Protein AF-A0A956T471-F1 (afdb_monomer_lite)

pLDDT: mean 91.9, std 12.22, range [49.78, 98.5]

Radius of gyration: 11.44 Å; chains: 1; bounding box: 21×27×25 Å

Foldseek 3Di:
DVVVVVV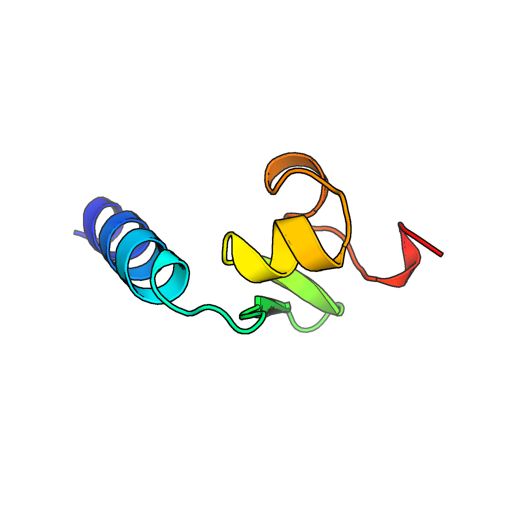VVQVVQQPDLAWDFDADPVQATQDTHPNNCVVLVHDPVVRHRDHPVVSD

Sequence (56 aa):
MKDTLLPLLSDIIDTVADPIFVKDQEHRWILLNEAMCRFMGHPREEMLGKSDFDFV

Structure (mmCIF, N/CA/C/O backbone):
data_AF-A0A956T471-F1
#
_entry.id   AF-A0A956T471-F1
#
loop_
_atom_site.group_PDB
_atom_site.id
_atom_site.type_symbol
_atom_site.label_atom_id
_atom_site.label_alt_id
_atom_site.label_comp_id
_atom_site.label_asym_id
_atom_site.label_entity_id
_atom_site.label_seq_id
_atom_site.pdbx_PDB_ins_code
_atom_site.Cartn_x
_atom_site.Cartn_y
_atom_site.Cartn_z
_atom_site.occupancy
_atom_site.B_iso_or_equiv
_atom_site.auth_seq_id
_atom_site.auth_comp_id
_atom_site.auth_asym_id
_atom_site.auth_atom_id
_atom_site.pdbx_PDB_model_num
ATOM 1 N N . MET A 1 1 ? -12.331 -12.396 16.611 1.00 51.06 1 MET A N 1
ATOM 2 C CA . MET A 1 1 ? -13.212 -12.181 15.426 1.00 51.06 1 MET A CA 1
ATOM 3 C C . MET A 1 1 ? -12.762 -10.976 14.601 1.00 51.06 1 MET A C 1
ATOM 5 O O . MET A 1 1 ? -12.711 -11.096 13.387 1.00 51.06 1 MET A O 1
ATOM 9 N N . LYS A 1 2 ? -12.371 -9.847 15.223 1.00 49.78 2 LYS A N 1
ATOM 10 C CA . LYS A 1 2 ? -11.674 -8.742 14.527 1.00 49.78 2 LYS A CA 1
ATOM 11 C C . LYS A 1 2 ? -10.342 -9.174 13.892 1.00 49.78 2 LYS A C 1
ATOM 13 O O . LYS A 1 2 ? -10.002 -8.694 12.819 1.00 49.78 2 LYS A O 1
ATOM 18 N N . ASP A 1 3 ? -9.656 -10.128 14.514 1.00 57.53 3 ASP A N 1
ATOM 19 C CA . ASP A 1 3 ? -8.288 -10.538 14.155 1.00 57.53 3 ASP A CA 1
ATOM 20 C C . ASP A 1 3 ? -8.194 -11.302 12.822 1.00 57.53 3 ASP A C 1
ATOM 22 O O . ASP A 1 3 ? -7.119 -11.413 12.250 1.00 57.53 3 ASP A O 1
ATOM 26 N N . THR A 1 4 ? -9.319 -11.807 12.299 1.00 60.78 4 THR A N 1
ATOM 27 C CA . THR A 1 4 ? -9.378 -12.588 11.045 1.00 60.78 4 THR A CA 1
ATOM 28 C C . THR A 1 4 ? -9.918 -11.777 9.862 1.00 60.78 4 THR A C 1
ATOM 30 O O . THR A 1 4 ? -9.661 -12.116 8.712 1.00 60.78 4 THR A O 1
ATOM 33 N N . LEU A 1 5 ? -10.646 -10.685 10.124 1.00 64.25 5 LEU A N 1
ATOM 34 C CA . LEU A 1 5 ? -11.274 -9.871 9.077 1.00 64.25 5 LEU A CA 1
ATOM 35 C C . LEU A 1 5 ? -10.259 -8.972 8.356 1.00 64.25 5 LEU A C 1
ATOM 37 O O . LEU A 1 5 ? -10.376 -8.755 7.154 1.00 64.25 5 LEU A O 1
ATOM 41 N N . LEU A 1 6 ? -9.264 -8.468 9.094 1.00 69.81 6 LEU A N 1
ATOM 42 C CA . LEU A 1 6 ? -8.192 -7.637 8.542 1.00 69.81 6 LEU A CA 1
ATOM 43 C C . LEU A 1 6 ? -7.283 -8.422 7.575 1.00 69.81 6 LEU A C 1
ATOM 45 O O . LEU A 1 6 ? -7.075 -7.923 6.471 1.00 69.81 6 LEU A O 1
ATOM 49 N N . PRO A 1 7 ? -6.821 -9.647 7.907 1.00 79.81 7 PRO A N 1
ATOM 50 C CA . PRO A 1 7 ? -6.100 -10.493 6.956 1.00 79.81 7 PRO A CA 1
ATOM 51 C C . PRO A 1 7 ? -6.893 -10.778 5.675 1.00 79.81 7 PRO A C 1
ATOM 53 O O . PRO A 1 7 ? -6.389 -10.533 4.587 1.00 79.81 7 PRO A O 1
ATOM 56 N N . LEU A 1 8 ? -8.164 -11.190 5.792 1.00 88.88 8 LEU A N 1
ATOM 57 C CA . LEU A 1 8 ? -9.000 -11.488 4.622 1.00 88.88 8 LEU A CA 1
ATOM 58 C C . LEU A 1 8 ? -9.187 -10.265 3.716 1.00 88.88 8 LEU A C 1
ATOM 60 O O . LEU A 1 8 ? -9.142 -10.382 2.495 1.00 88.88 8 LEU A O 1
ATOM 64 N N . LEU A 1 9 ? -9.423 -9.090 4.304 1.00 90.31 9 LEU A N 1
ATOM 65 C CA . LEU A 1 9 ? -9.559 -7.862 3.528 1.00 90.31 9 LEU A CA 1
ATOM 66 C C . LEU A 1 9 ? -8.255 -7.521 2.797 1.00 90.31 9 LEU A C 1
ATOM 68 O O . LEU A 1 9 ? -8.330 -7.147 1.630 1.00 90.31 9 LEU A O 1
ATOM 72 N N . SER A 1 10 ? -7.098 -7.670 3.456 1.00 89.50 10 SER A N 1
ATOM 73 C CA . SER A 1 10 ? -5.787 -7.456 2.828 1.00 89.50 10 SER A CA 1
ATOM 74 C C . SER A 1 10 ? -5.595 -8.380 1.626 1.00 89.50 10 SER A C 1
ATOM 76 O O . SER A 1 10 ? -5.297 -7.907 0.534 1.00 89.50 10 SER A O 1
ATOM 78 N N . ASP A 1 11 ? -5.875 -9.673 1.796 1.00 92.94 11 ASP A N 1
ATOM 79 C CA . ASP A 1 11 ? -5.735 -10.661 0.723 1.00 92.94 11 ASP A CA 1
ATOM 80 C C . ASP A 1 11 ? -6.621 -10.318 -0.483 1.00 92.94 11 ASP A C 1
ATOM 82 O O . ASP A 1 11 ? -6.207 -10.468 -1.630 1.00 92.94 11 ASP A O 1
ATOM 86 N N . ILE A 1 12 ? -7.839 -9.819 -0.242 1.00 95.50 12 ILE A N 1
ATOM 87 C CA . ILE A 1 12 ? -8.769 -9.428 -1.309 1.00 95.50 12 ILE A CA 1
ATOM 88 C C . ILE A 1 12 ? -8.252 -8.202 -2.068 1.00 95.50 12 ILE A C 1
ATOM 90 O O . ILE A 1 12 ? -8.194 -8.231 -3.298 1.00 95.50 12 ILE A O 1
ATOM 94 N N . ILE A 1 13 ? -7.887 -7.122 -1.371 1.00 96.38 13 ILE A N 1
ATOM 95 C CA . ILE A 1 13 ? -7.445 -5.880 -2.032 1.00 96.38 13 ILE A CA 1
ATOM 96 C C . ILE A 1 13 ? -6.112 -6.057 -2.770 1.00 96.38 13 ILE A C 1
ATOM 98 O O . ILE A 1 13 ? -5.866 -5.357 -3.755 1.00 96.38 13 ILE A O 1
ATOM 102 N N . ASP A 1 14 ? -5.277 -7.002 -2.332 1.00 97.38 14 ASP A N 1
ATOM 103 C CA . ASP A 1 14 ? -3.989 -7.314 -2.953 1.00 97.38 14 ASP A CA 1
ATOM 104 C C . ASP A 1 14 ? -4.144 -8.016 -4.315 1.00 97.38 14 ASP A C 1
ATOM 106 O O . ASP A 1 14 ? -3.212 -8.006 -5.121 1.00 97.38 14 ASP A O 1
ATOM 110 N N . THR A 1 15 ? -5.337 -8.539 -4.638 1.00 97.31 15 THR A N 1
ATOM 111 C CA . THR A 1 15 ? -5.650 -9.066 -5.983 1.00 97.31 15 THR A CA 1
ATOM 112 C C . THR A 1 15 ? -5.911 -7.982 -7.034 1.00 97.31 15 THR A C 1
ATOM 114 O O . THR A 1 15 ? -5.911 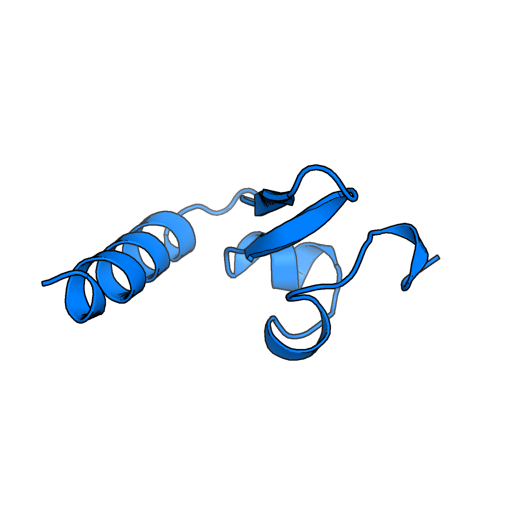-8.275 -8.231 1.00 97.31 15 THR A O 1
ATOM 117 N N . VAL A 1 16 ? -6.137 -6.732 -6.618 1.00 98.00 16 VAL A N 1
ATOM 118 C CA . VAL A 1 16 ? -6.44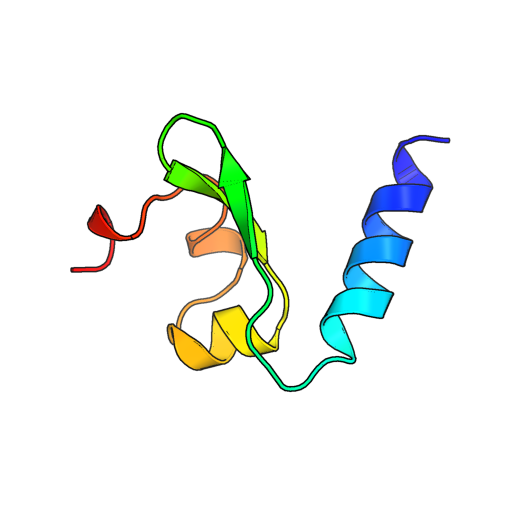8 -5.619 -7.522 1.00 98.00 16 VAL A CA 1
ATOM 119 C C . VAL A 1 16 ? -5.155 -4.979 -8.029 1.00 98.00 16 VAL A C 1
ATOM 121 O O . VAL A 1 16 ? -4.264 -4.642 -7.251 1.00 98.00 16 VAL A O 1
ATOM 124 N N . ALA A 1 17 ? -5.049 -4.808 -9.350 1.00 97.56 17 ALA A N 1
ATOM 125 C CA . ALA A 1 17 ? -3.860 -4.242 -9.992 1.00 97.56 17 ALA A CA 1
ATOM 126 C C . ALA A 1 17 ? -3.721 -2.724 -9.791 1.00 97.56 17 ALA A C 1
ATOM 128 O O . ALA A 1 17 ? -2.603 -2.210 -9.841 1.00 97.56 17 ALA A O 1
ATOM 129 N N . ASP A 1 18 ? -4.835 -2.029 -9.551 1.00 98.50 18 ASP A N 1
ATOM 130 C CA . ASP A 1 18 ? -4.859 -0.595 -9.277 1.00 98.50 18 ASP A CA 1
ATOM 131 C C . ASP A 1 18 ? -4.563 -0.296 -7.794 1.00 98.50 18 ASP A C 1
ATOM 133 O O . ASP A 1 18 ? -4.936 -1.083 -6.913 1.00 98.50 18 ASP A O 1
ATOM 137 N N . PRO A 1 19 ? -3.913 0.843 -7.484 1.00 98.25 19 PRO A N 1
ATOM 138 C CA . PRO A 1 19 ? -3.680 1.268 -6.109 1.00 98.25 19 PRO A CA 1
ATOM 139 C C . PRO A 1 19 ? -4.977 1.416 -5.304 1.00 98.25 19 PRO A C 1
ATOM 141 O O . PRO A 1 19 ? -5.885 2.154 -5.683 1.00 98.25 19 PRO A O 1
ATOM 144 N N . ILE A 1 20 ? -5.031 0.756 -4.147 1.00 98.06 20 ILE A N 1
ATOM 145 C CA . ILE A 1 20 ? -6.101 0.889 -3.156 1.00 98.06 20 ILE A CA 1
ATOM 146 C C . ILE A 1 20 ? -5.479 1.330 -1.840 1.00 98.06 20 ILE A C 1
ATOM 148 O O . ILE A 1 20 ? -4.528 0.720 -1.345 1.00 98.06 20 ILE A O 1
ATOM 152 N N . PHE A 1 21 ? -6.056 2.370 -1.244 1.00 96.81 21 PHE A N 1
ATOM 153 C CA . PHE A 1 21 ? -5.665 2.840 0.073 1.00 96.81 21 PHE A CA 1
ATOM 154 C C . PHE A 1 21 ? -6.837 3.466 0.823 1.00 96.81 21 PHE A C 1
ATOM 156 O O . PHE A 1 21 ? -7.801 3.948 0.230 1.00 96.81 21 PHE A O 1
ATOM 163 N N . VAL A 1 22 ? -6.729 3.488 2.148 1.00 96.69 22 VAL A N 1
ATOM 164 C CA . VAL A 1 22 ? -7.625 4.247 3.026 1.00 96.69 22 VAL A CA 1
ATOM 165 C C . VAL A 1 22 ? -6.777 5.179 3.874 1.00 96.69 22 VAL A C 1
ATOM 167 O O . VAL A 1 22 ? -5.706 4.787 4.343 1.00 96.69 22 VAL A O 1
ATOM 170 N N . LYS A 1 23 ? -7.260 6.405 4.079 1.00 96.69 23 LYS A N 1
ATOM 171 C CA . LYS A 1 23 ? -6.646 7.388 4.973 1.00 96.69 23 LYS A CA 1
ATOM 172 C C . LYS A 1 23 ? -7.530 7.653 6.189 1.00 96.69 23 LYS A C 1
ATOM 174 O O . LYS A 1 23 ? -8.753 7.548 6.105 1.00 96.69 23 LYS A O 1
ATOM 179 N N . ASP A 1 24 ? -6.905 7.998 7.307 1.00 97.88 24 ASP A N 1
ATOM 180 C CA . ASP A 1 24 ? -7.595 8.599 8.446 1.00 97.88 24 ASP A CA 1
ATOM 181 C C . ASP A 1 24 ? -7.887 10.096 8.208 1.00 97.88 24 ASP A C 1
ATOM 183 O O . ASP A 1 24 ? -7.586 10.657 7.152 1.00 97.88 24 ASP A O 1
ATOM 187 N N . GLN A 1 25 ? -8.497 10.761 9.195 1.00 97.88 25 GLN A N 1
ATOM 188 C CA . GLN A 1 25 ? -8.834 12.189 9.098 1.00 97.88 25 GLN A CA 1
ATOM 189 C C . GLN A 1 25 ? -7.605 13.111 9.079 1.00 97.88 25 GLN A C 1
ATOM 191 O O . GLN A 1 25 ? -7.705 14.262 8.658 1.00 97.88 25 GLN A O 1
ATOM 196 N N . GLU A 1 26 ? -6.444 12.608 9.493 1.00 97.69 26 GLU A N 1
ATOM 197 C CA . GLU A 1 26 ? -5.163 13.314 9.450 1.00 97.69 26 GLU A CA 1
ATOM 198 C C . GLU A 1 26 ? -4.394 12.997 8.151 1.00 97.69 26 GLU A C 1
ATOM 200 O O . GLU A 1 26 ? -3.217 13.322 8.024 1.00 97.69 26 GLU A O 1
ATOM 205 N N . HIS A 1 27 ? -5.076 12.411 7.157 1.00 97.06 27 HIS A N 1
ATOM 206 C CA . HIS A 1 27 ? -4.553 12.034 5.839 1.00 97.06 27 HIS A CA 1
ATOM 207 C C . HIS A 1 27 ? -3.450 10.966 5.875 1.00 97.06 27 HIS A C 1
ATOM 209 O O . HIS A 1 27 ? -2.731 10.780 4.885 1.00 97.06 27 HIS A O 1
ATOM 215 N N . ARG A 1 28 ? -3.344 10.213 6.974 1.00 98.12 28 ARG A N 1
ATOM 216 C CA . ARG A 1 28 ? -2.367 9.132 7.105 1.00 98.12 28 ARG A CA 1
ATOM 217 C C . ARG A 1 28 ? -2.938 7.821 6.599 1.00 98.12 28 ARG A C 1
ATOM 219 O O . ARG A 1 28 ? -4.101 7.516 6.860 1.00 98.12 28 ARG A O 1
ATOM 226 N N . TRP A 1 29 ? -2.139 7.028 5.895 1.00 97.44 29 TRP A N 1
ATOM 227 C CA . TRP A 1 29 ? -2.582 5.731 5.389 1.00 97.44 29 TRP A CA 1
ATOM 228 C C . TRP A 1 29 ? -2.830 4.733 6.527 1.00 97.44 29 TRP A C 1
ATOM 230 O O . TRP A 1 29 ? -1.967 4.518 7.374 1.00 97.44 29 TRP A O 1
ATOM 240 N N . ILE A 1 30 ? -3.998 4.089 6.519 1.00 96.19 30 ILE A N 1
ATOM 241 C CA . ILE A 1 30 ? -4.387 3.045 7.487 1.00 96.19 30 ILE A CA 1
ATOM 242 C C . ILE A 1 30 ? -4.628 1.678 6.832 1.00 96.19 30 ILE A C 1
ATOM 244 O O . ILE A 1 30 ? -4.790 0.679 7.529 1.00 96.19 30 ILE A O 1
ATOM 248 N N . LEU A 1 31 ? -4.661 1.633 5.499 1.00 95.25 31 LEU A N 1
ATOM 249 C CA . LEU A 1 31 ? -4.744 0.422 4.687 1.00 95.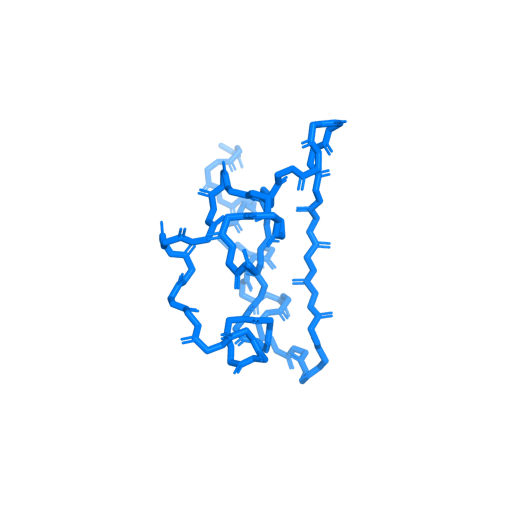25 31 LEU A CA 1
ATOM 250 C C . LEU A 1 31 ? -4.143 0.723 3.316 1.00 95.25 31 LEU A C 1
ATOM 252 O O . LEU A 1 31 ? -4.388 1.795 2.763 1.00 95.25 31 LEU A O 1
ATOM 256 N N . LEU A 1 32 ? -3.361 -0.221 2.797 1.00 96.44 32 LEU A N 1
ATOM 257 C CA . LEU A 1 32 ? -2.639 -0.134 1.528 1.00 96.44 32 LEU A CA 1
ATOM 258 C C . LEU A 1 32 ? -2.624 -1.521 0.882 1.00 96.44 32 LEU A C 1
ATOM 260 O O . LEU A 1 32 ? -2.284 -2.494 1.564 1.00 96.44 32 LEU A O 1
ATOM 264 N N . ASN A 1 33 ? -2.946 -1.618 -0.406 1.00 97.44 33 ASN A N 1
ATOM 265 C CA . ASN A 1 33 ? -2.694 -2.840 -1.169 1.00 97.44 33 ASN A CA 1
ATOM 266 C C . ASN A 1 33 ? -1.277 -2.865 -1.772 1.00 97.44 33 ASN A C 1
ATOM 268 O O . ASN A 1 33 ? -0.589 -1.845 -1.847 1.00 97.44 33 ASN A O 1
ATOM 272 N N . GLU A 1 34 ? -0.859 -4.032 -2.254 1.00 97.69 34 GLU A N 1
ATOM 273 C CA . GLU A 1 34 ? 0.442 -4.230 -2.901 1.00 97.69 34 GLU A CA 1
ATOM 274 C C . GLU A 1 34 ? 0.646 -3.332 -4.135 1.00 97.69 34 GLU A C 1
ATOM 276 O O . GLU A 1 34 ? 1.763 -2.900 -4.428 1.00 97.69 34 GLU A O 1
ATOM 281 N N . ALA A 1 35 ? -0.422 -3.021 -4.877 1.00 98.50 35 ALA A N 1
ATOM 282 C CA . ALA A 1 35 ? -0.338 -2.112 -6.018 1.00 98.50 35 ALA A CA 1
ATOM 283 C C . ALA A 1 35 ? 0.028 -0.681 -5.600 1.00 98.50 35 ALA A C 1
ATOM 285 O O . ALA A 1 35 ? 0.840 -0.048 -6.271 1.00 98.50 35 ALA A O 1
ATOM 286 N N . MET A 1 36 ? -0.505 -0.194 -4.476 1.00 98.00 36 MET A N 1
ATOM 287 C CA . MET A 1 36 ? -0.155 1.114 -3.924 1.00 98.00 36 MET A CA 1
ATOM 288 C C . MET A 1 36 ? 1.300 1.161 -3.447 1.00 98.00 36 MET A C 1
ATOM 290 O O . MET A 1 36 ? 2.007 2.122 -3.745 1.00 98.00 36 MET A O 1
ATOM 294 N N . CYS A 1 37 ? 1.780 0.108 -2.778 1.00 97.62 37 CYS A N 1
ATOM 295 C CA . CYS A 1 37 ? 3.187 0.001 -2.378 1.00 97.62 37 CYS A CA 1
ATOM 296 C C . CYS A 1 37 ? 4.124 0.056 -3.594 1.00 97.62 37 CYS A C 1
ATOM 298 O O . CYS A 1 37 ? 5.085 0.824 -3.609 1.00 97.62 37 CYS A O 1
ATOM 300 N N . ARG A 1 38 ? 3.802 -0.682 -4.666 1.00 98.06 38 ARG A N 1
ATOM 301 C CA . ARG A 1 38 ? 4.556 -0.622 -5.931 1.00 98.06 38 ARG A CA 1
ATOM 302 C C . ARG A 1 38 ? 4.497 0.751 -6.594 1.00 98.06 38 ARG A C 1
ATOM 304 O O . ARG A 1 38 ? 5.508 1.196 -7.124 1.00 98.06 38 ARG A O 1
ATOM 311 N N . PHE A 1 39 ? 3.334 1.399 -6.578 1.00 97.44 39 PHE A N 1
ATOM 312 C CA . PHE A 1 39 ? 3.144 2.728 -7.159 1.00 97.44 39 PHE A CA 1
ATOM 313 C C . PHE A 1 39 ? 3.991 3.789 -6.448 1.00 97.44 39 PHE A C 1
ATOM 315 O O . PHE A 1 39 ? 4.636 4.596 -7.110 1.00 97.44 39 PHE A O 1
ATOM 322 N N . MET A 1 40 ? 4.025 3.756 -5.114 1.00 97.12 40 MET A N 1
ATOM 323 C CA . MET A 1 40 ? 4.825 4.684 -4.312 1.00 97.12 40 MET A CA 1
ATOM 324 C C . MET A 1 40 ? 6.309 4.311 -4.260 1.00 97.12 40 MET A C 1
ATOM 326 O O . MET A 1 40 ? 7.134 5.170 -3.976 1.00 97.12 40 MET A O 1
ATOM 330 N N . GLY A 1 41 ? 6.662 3.051 -4.525 1.00 97.31 41 GLY A N 1
ATOM 331 C CA . GLY A 1 41 ? 8.042 2.570 -4.440 1.00 97.31 41 GLY A CA 1
ATOM 332 C C . GLY A 1 41 ? 8.533 2.343 -3.007 1.00 97.31 41 GLY A C 1
ATOM 333 O O . GLY A 1 41 ? 9.741 2.275 -2.791 1.00 97.31 41 GLY A O 1
ATOM 334 N N . HIS A 1 42 ? 7.616 2.204 -2.045 1.00 97.81 42 HIS A N 1
ATOM 335 C CA . HIS A 1 42 ? 7.919 2.016 -0.626 1.00 97.81 42 HIS A CA 1
ATOM 336 C C . HIS A 1 42 ? 7.212 0.774 -0.063 1.00 97.81 42 HIS A C 1
ATOM 338 O O . HIS A 1 42 ? 6.098 0.448 -0.489 1.00 97.81 42 HIS A O 1
ATOM 344 N N . PRO A 1 43 ? 7.835 0.063 0.893 1.00 97.00 43 PRO A N 1
ATOM 345 C CA . PRO A 1 43 ? 7.196 -1.054 1.573 1.00 97.00 43 PRO A CA 1
ATOM 346 C C . PRO A 1 43 ? 6.047 -0.569 2.466 1.00 97.00 43 PRO A C 1
ATOM 348 O O . PRO A 1 43 ? 6.056 0.548 2.991 1.00 97.00 43 PRO A O 1
ATOM 351 N N . ARG A 1 44 ? 5.045 -1.432 2.660 1.00 95.56 44 ARG A N 1
ATOM 352 C CA . ARG A 1 44 ? 3.818 -1.119 3.406 1.00 95.56 44 ARG A CA 1
ATOM 353 C C . ARG A 1 44 ? 4.115 -0.620 4.823 1.00 95.56 44 ARG A C 1
ATOM 355 O O . ARG A 1 44 ? 3.471 0.316 5.291 1.00 95.56 44 ARG A O 1
ATOM 362 N N . GLU A 1 45 ? 5.095 -1.217 5.492 1.00 96.19 45 GLU A N 1
ATOM 363 C CA . GLU A 1 45 ? 5.485 -0.922 6.874 1.00 96.19 45 GLU A CA 1
ATOM 364 C C . GLU A 1 45 ? 6.068 0.486 7.042 1.00 96.19 45 GLU A C 1
ATOM 366 O O . GLU A 1 45 ? 5.925 1.082 8.107 1.00 96.19 45 GLU A O 1
ATOM 371 N N . GLU A 1 46 ? 6.698 1.031 5.999 1.00 97.62 46 GLU A N 1
ATOM 372 C CA . GLU A 1 46 ? 7.219 2.403 6.008 1.00 97.62 46 GLU A CA 1
ATOM 373 C C . GLU A 1 46 ? 6.113 3.434 5.774 1.00 97.62 46 GLU A C 1
ATOM 375 O O . GLU A 1 46 ? 6.224 4.576 6.218 1.00 97.62 46 GLU A O 1
ATOM 380 N N . MET A 1 47 ? 5.038 3.029 5.099 1.00 97.62 47 MET A N 1
ATOM 381 C CA . MET A 1 47 ? 3.944 3.904 4.692 1.00 97.62 47 MET A CA 1
ATOM 382 C C . MET A 1 47 ? 2.799 3.952 5.712 1.00 97.62 47 MET A C 1
ATOM 384 O O . MET A 1 47 ? 2.175 4.995 5.896 1.00 97.62 47 MET A O 1
ATOM 388 N N . LEU A 1 48 ? 2.470 2.845 6.382 1.00 97.00 48 LEU A N 1
ATOM 389 C CA . LEU A 1 48 ? 1.355 2.830 7.333 1.00 97.00 48 LEU A CA 1
ATOM 390 C C . LEU A 1 48 ? 1.555 3.869 8.449 1.00 97.00 48 LEU A C 1
ATOM 392 O O . LEU A 1 48 ? 2.602 3.951 9.087 1.00 97.00 48 LEU A O 1
ATOM 396 N N . GLY A 1 49 ? 0.523 4.679 8.688 1.00 97.88 49 GLY A N 1
ATOM 397 C CA . GLY A 1 49 ? 0.566 5.788 9.637 1.00 97.88 49 GLY A CA 1
ATOM 398 C C . GLY A 1 49 ? 1.319 7.028 9.142 1.00 97.88 49 GLY A C 1
ATOM 399 O O . GLY A 1 49 ? 1.540 7.937 9.938 1.00 97.88 49 GLY A O 1
ATOM 400 N N . LYS A 1 50 ? 1.701 7.100 7.863 1.00 98.31 50 LYS A N 1
ATOM 401 C CA . LYS A 1 50 ? 2.324 8.275 7.235 1.00 98.31 50 LYS A CA 1
ATOM 402 C C . LYS A 1 50 ? 1.380 8.978 6.274 1.00 98.31 50 LYS A C 1
ATOM 404 O O . LYS A 1 50 ? 0.423 8.379 5.782 1.00 98.31 50 LYS A O 1
ATOM 409 N N . SER A 1 51 ? 1.643 10.256 6.038 1.00 97.00 51 SER A N 1
ATOM 410 C CA . SER A 1 51 ? 0.953 11.070 5.043 1.00 97.00 51 SER A CA 1
ATOM 411 C C . SER A 1 51 ? 1.757 11.126 3.747 1.00 97.00 51 SER A C 1
ATOM 413 O O . SER A 1 51 ? 2.952 10.848 3.739 1.00 97.00 51 SER A O 1
ATOM 415 N N . ASP A 1 52 ? 1.121 11.548 2.652 1.00 94.62 52 ASP A N 1
ATOM 416 C CA . ASP A 1 52 ? 1.825 11.749 1.378 1.00 94.62 52 ASP A CA 1
ATOM 417 C C . ASP A 1 52 ? 2.977 12.756 1.555 1.00 94.62 52 ASP A C 1
ATOM 419 O O . ASP A 1 52 ? 4.034 12.590 0.961 1.00 94.62 52 ASP A O 1
ATOM 423 N N . PHE A 1 53 ? 2.799 13.743 2.448 1.00 94.69 53 PHE A N 1
ATOM 424 C CA . PHE A 1 53 ? 3.796 14.763 2.799 1.00 94.69 53 PHE A CA 1
ATOM 425 C C . PHE A 1 53 ? 5.102 14.213 3.392 1.00 94.69 53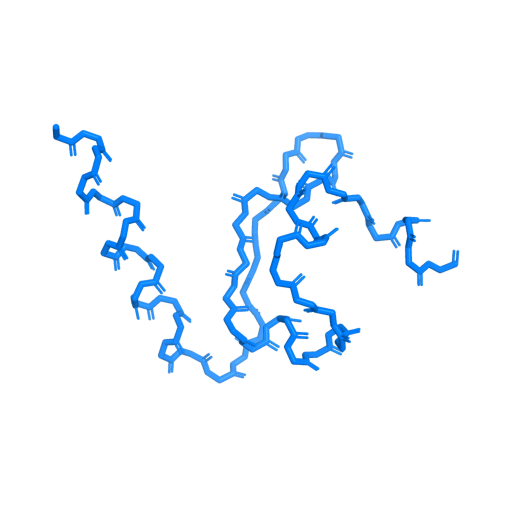 PHE A C 1
ATOM 427 O O . PHE A 1 53 ? 6.086 14.941 3.421 1.00 94.69 53 PHE A O 1
ATOM 434 N N . ASP A 1 54 ? 5.129 12.968 3.873 1.00 96.31 54 ASP A N 1
ATOM 435 C CA . ASP A 1 54 ? 6.353 12.340 4.386 1.00 96.31 54 ASP A CA 1
ATOM 436 C C . ASP A 1 54 ? 7.269 11.812 3.256 1.00 96.31 54 ASP A C 1
ATOM 438 O O . ASP A 1 54 ? 8.402 11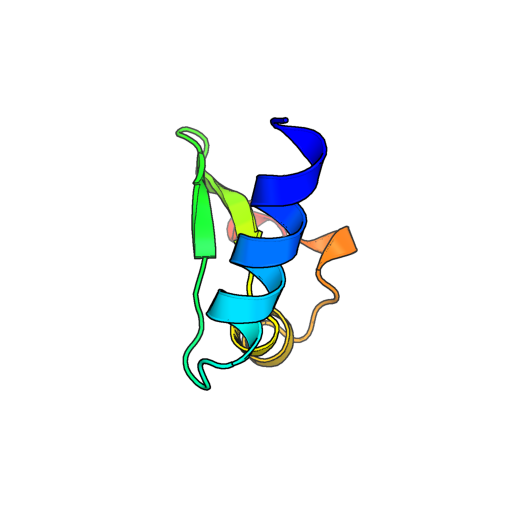.413 3.525 1.00 96.31 54 ASP A O 1
ATOM 442 N N . PHE A 1 55 ? 6.791 11.799 2.004 1.00 93.12 55 PHE A N 1
ATOM 443 C CA . PHE A 1 55 ? 7.466 11.203 0.839 1.00 93.12 55 PHE A CA 1
ATOM 444 C C . PHE A 1 55 ? 7.701 12.193 -0.320 1.00 93.12 55 PHE A C 1
ATOM 446 O O . PHE A 1 55 ? 8.139 11.777 -1.395 1.00 93.12 55 PHE A O 1
ATOM 453 N N . VAL A 1 56 ? 7.419 13.486 -0.116 1.00 80.62 56 VAL A N 1
ATOM 454 C CA . VAL A 1 56 ? 7.630 14.587 -1.083 1.00 80.62 56 VAL A CA 1
ATOM 455 C C . VAL A 1 56 ? 8.566 15.651 -0.536 1.00 80.62 56 VAL A C 1
ATOM 457 O O . VAL A 1 56 ? 8.526 15.906 0.687 1.00 80.62 56 VAL A O 1
#

Secondary structure (DSSP, 8-state):
-HHHHHHHHHHHHTT-SS--EEE-TTS-EEEE-HHHHHHHTS-HHHHTT--GGG--